Protein AF-A0A2V6LGE9-F1 (afdb_monomer_lite)

Sequence (136 aa):
MLLVHDSQGQLKLSSEDLKTFENILDKLPKRWPEFSGYRKELVRGRPAPFKCRAGSRYLYVDEFGKVNWCSQTRNIWSKPLLDYTLNDLRQQFYNYKSCNATCTLNCSRSASQLDNWRSQQDSAPNQRGQILLCVA

pLDDT: mean 78.88, std 18.76, range [27.84, 97.88]

Foldseek 3Di:
DDQDADLQQFHDDDPVRLVVVVVVVVVDPPPPPVCPADQVCRSVVHWRADAFLQQALDWDADPVQWTDSYPSCPPPDIDHNVPRDPVSNVVSRQDGDPCRRGHPDPVRVVSRVVCPVDDDDPPDDDPDDDDPDPDD

Radius of gyration: 17.05 Å; chains: 1; bounding box: 47×30×46 Å

Secondary structure (DSSP, 8-state):
------TTS-----HHHHHHHHHHHHHS-TT-GGGSSHHHHHHTT--------BTTTB-EE-TTSEEES-TT-TTT-EEEGGG--HHHHHHHHH---GGGGT---HHHHHHHHTTTTS------------------

Structure (mmCIF, N/CA/C/O backbone):
data_AF-A0A2V6LGE9-F1
#
_entry.id   AF-A0A2V6LGE9-F1
#
loop_
_atom_site.group_PDB
_atom_site.id
_atom_site.type_symbol
_atom_site.label_atom_id
_atom_site.label_alt_id
_atom_site.label_comp_id
_atom_site.label_asym_id
_atom_site.label_entity_id
_atom_site.label_seq_id
_atom_site.pdbx_PDB_ins_code
_atom_site.Cartn_x
_atom_site.Cartn_y
_atom_site.Cartn_z
_atom_site.occupancy
_atom_site.B_iso_or_equiv
_atom_site.auth_seq_id
_atom_site.auth_comp_id
_atom_site.auth_asym_id
_atom_site.auth_atom_id
_atom_site.pdbx_PDB_model_num
ATOM 1 N N . MET A 1 1 ? 1.872 9.290 15.915 1.00 45.91 1 MET A N 1
ATOM 2 C CA . MET A 1 1 ? 1.900 8.275 16.986 1.00 45.91 1 MET A CA 1
ATOM 3 C C . MET A 1 1 ? 1.912 6.882 16.369 1.00 45.91 1 MET A C 1
ATOM 5 O O . MET A 1 1 ? 0.974 6.515 15.666 1.00 45.91 1 MET A O 1
ATOM 9 N N . LEU A 1 2 ? 3.021 6.158 16.547 1.00 47.75 2 LEU A N 1
ATOM 10 C CA . LEU A 1 2 ? 3.279 4.839 15.966 1.00 47.75 2 LEU A CA 1
ATOM 11 C C . LEU A 1 2 ? 2.402 3.797 16.675 1.00 47.75 2 LEU A C 1
ATOM 13 O O . LEU A 1 2 ? 2.661 3.440 17.819 1.00 47.75 2 LEU A O 1
ATOM 17 N N . LEU A 1 3 ? 1.342 3.339 16.013 1.00 62.31 3 LEU A N 1
ATOM 18 C CA . LEU A 1 3 ? 0.687 2.094 16.405 1.00 62.31 3 LEU A CA 1
ATOM 19 C C . LEU A 1 3 ? 1.710 0.966 16.198 1.00 62.31 3 LEU A C 1
ATOM 21 O O . LEU A 1 3 ? 2.320 0.891 15.135 1.00 62.31 3 LEU A O 1
ATOM 25 N N . VAL A 1 4 ? 1.935 0.123 17.204 1.00 66.06 4 VAL A N 1
ATOM 26 C CA . VAL A 1 4 ? 2.842 -1.027 17.068 1.00 66.06 4 VAL A CA 1
ATOM 27 C C . VAL A 1 4 ? 2.171 -2.057 16.157 1.00 66.06 4 VAL A C 1
ATOM 29 O O . VAL A 1 4 ? 0.972 -2.312 16.273 1.00 66.06 4 VAL A O 1
ATOM 32 N N . HIS A 1 5 ? 2.919 -2.589 15.195 1.00 65.38 5 HIS A N 1
ATOM 33 C CA . HIS A 1 5 ? 2.416 -3.530 14.198 1.00 65.38 5 HIS A CA 1
ATOM 34 C C . HIS A 1 5 ? 3.098 -4.881 14.366 1.00 65.38 5 HIS A C 1
ATOM 36 O O . HIS A 1 5 ? 4.276 -4.934 14.719 1.00 65.38 5 HIS A O 1
ATOM 42 N N . ASP A 1 6 ? 2.375 -5.957 14.079 1.00 68.19 6 ASP A N 1
ATOM 43 C CA . ASP A 1 6 ? 2.990 -7.269 13.914 1.00 68.19 6 ASP A CA 1
ATOM 44 C C . ASP A 1 6 ? 3.744 -7.380 12.574 1.00 68.19 6 ASP A C 1
ATOM 46 O O . ASP A 1 6 ? 3.768 -6.450 11.758 1.00 68.19 6 ASP A O 1
ATOM 50 N N . SER A 1 7 ? 4.361 -8.539 12.335 1.00 64.75 7 SER A N 1
ATOM 51 C CA . SER A 1 7 ? 5.116 -8.832 11.109 1.00 64.75 7 SER A CA 1
ATOM 52 C C . SER A 1 7 ? 4.269 -8.834 9.830 1.00 64.75 7 SER A C 1
ATOM 54 O O . SER A 1 7 ? 4.828 -8.885 8.739 1.00 64.75 7 SER A O 1
ATOM 56 N N . GLN A 1 8 ? 2.939 -8.780 9.946 1.00 62.81 8 GLN A N 1
ATOM 57 C CA . GLN A 1 8 ? 1.999 -8.677 8.829 1.00 62.81 8 GLN A CA 1
ATOM 58 C C . GLN A 1 8 ? 1.456 -7.250 8.660 1.00 62.81 8 GLN A C 1
ATOM 60 O O . GLN A 1 8 ? 0.618 -6.996 7.790 1.00 62.81 8 GLN A O 1
ATOM 65 N N . GLY A 1 9 ? 1.914 -6.293 9.474 1.00 62.50 9 GLY A N 1
ATOM 66 C CA . GLY A 1 9 ? 1.404 -4.928 9.447 1.00 62.50 9 GLY A CA 1
ATOM 67 C C . GLY A 1 9 ? -0.009 -4.797 10.013 1.00 62.50 9 GLY A C 1
ATOM 68 O O . GLY A 1 9 ? -0.742 -3.900 9.591 1.00 62.50 9 GLY A O 1
ATOM 69 N N . GLN A 1 10 ? -0.411 -5.695 10.914 1.00 69.50 10 GLN A N 1
ATOM 70 C CA . GLN A 1 10 ? -1.695 -5.651 11.607 1.00 69.50 10 GLN A CA 1
ATOM 71 C C . GLN A 1 10 ? -1.522 -5.189 13.056 1.00 69.50 10 GLN A C 1
ATOM 73 O O . GLN A 1 10 ? -0.432 -5.229 13.629 1.00 69.50 10 GLN A O 1
ATOM 78 N N . LEU A 1 11 ? -2.610 -4.680 13.635 1.00 73.50 11 LEU A N 1
ATOM 79 C CA . LEU A 1 11 ? -2.664 -4.254 15.029 1.00 73.50 11 LEU A CA 1
ATOM 80 C C . LEU A 1 11 ? -3.253 -5.389 15.868 1.00 73.50 11 LEU A C 1
ATOM 82 O O . LEU A 1 11 ? -4.373 -5.824 15.607 1.00 73.50 11 LEU A O 1
ATOM 86 N N . LYS A 1 12 ? -2.519 -5.836 16.888 1.00 69.88 12 LYS A N 1
ATOM 87 C CA . LYS A 1 12 ? -2.985 -6.841 17.847 1.00 69.88 12 LYS A CA 1
ATOM 88 C C . LYS A 1 12 ? -2.942 -6.234 19.246 1.00 69.88 12 LYS A C 1
ATOM 90 O O . LYS A 1 12 ? -1.864 -6.034 19.791 1.00 69.88 12 LYS A O 1
ATOM 95 N N . LEU A 1 13 ? -4.110 -5.907 19.791 1.00 72.12 13 LEU A N 1
ATOM 96 C CA . LEU A 1 13 ? -4.270 -5.353 21.138 1.00 72.12 13 LEU A CA 1
ATOM 97 C C . LEU A 1 13 ? -5.121 -6.313 21.972 1.00 72.12 13 LEU A C 1
ATOM 99 O O . LEU A 1 13 ? -6.121 -6.837 21.476 1.00 72.12 13 LEU A O 1
ATOM 103 N N . SER A 1 14 ? -4.728 -6.553 23.224 1.00 76.50 14 SER A N 1
ATOM 104 C CA . SER A 1 14 ? -5.590 -7.242 24.188 1.00 76.50 14 SER A CA 1
ATOM 105 C C . SER A 1 14 ? -6.721 -6.318 24.658 1.00 76.50 14 SER A C 1
ATOM 107 O O . SER A 1 14 ? -6.659 -5.100 24.496 1.00 76.50 14 SER A O 1
ATOM 109 N N . SER A 1 15 ? -7.760 -6.869 25.290 1.00 75.19 15 SER A N 1
ATOM 110 C CA . SER A 1 15 ? -8.850 -6.066 25.867 1.00 75.19 15 SER A CA 1
ATOM 111 C C . SER A 1 15 ? -8.377 -5.067 26.931 1.00 75.19 15 SER A C 1
ATOM 113 O O . SER A 1 15 ? -9.014 -4.034 27.134 1.00 75.19 15 SER A O 1
ATOM 115 N N . GLU A 1 16 ? -7.276 -5.370 27.615 1.00 80.19 16 GLU A N 1
ATOM 116 C CA . GLU A 1 16 ? -6.678 -4.502 28.630 1.00 80.19 16 GLU A CA 1
ATOM 117 C C . GLU A 1 16 ? -5.865 -3.367 27.992 1.00 80.19 16 GLU A C 1
ATOM 119 O O . GLU A 1 16 ? -6.014 -2.201 28.377 1.00 80.19 16 GLU A O 1
ATOM 124 N N . ASP A 1 17 ? -5.112 -3.675 26.931 1.00 79.38 17 ASP A N 1
ATOM 125 C CA . ASP A 1 17 ? -4.399 -2.668 26.138 1.00 79.38 17 ASP A CA 1
ATOM 126 C C . ASP A 1 17 ? -5.373 -1.692 25.476 1.00 79.38 17 ASP A C 1
ATOM 128 O O . ASP A 1 17 ? -5.124 -0.488 25.449 1.00 79.38 17 ASP A O 1
ATOM 132 N N . LEU A 1 18 ? -6.514 -2.193 24.987 1.00 78.38 18 LEU A N 1
ATOM 133 C CA . LEU A 1 18 ? -7.566 -1.363 24.403 1.00 78.38 18 LEU A CA 1
ATOM 134 C C . LEU A 1 18 ? -8.124 -0.352 25.399 1.00 78.38 18 LEU A C 1
ATOM 136 O O . LEU A 1 18 ? -8.213 0.830 25.072 1.00 78.38 18 LEU A O 1
ATOM 140 N N . LYS A 1 19 ? -8.451 -0.787 26.621 1.00 81.38 19 LYS A N 1
ATOM 141 C CA . LYS A 1 19 ? -8.949 0.113 27.673 1.00 81.38 19 LYS A CA 1
ATOM 142 C C . LYS A 1 19 ? -7.915 1.169 28.044 1.00 81.38 19 LYS A C 1
ATOM 144 O O . LYS A 1 19 ? -8.245 2.347 28.160 1.00 81.38 19 LYS A O 1
ATOM 149 N N . THR A 1 20 ? -6.661 0.758 28.212 1.00 81.19 20 THR A N 1
ATOM 150 C CA . THR A 1 20 ? -5.557 1.677 28.521 1.00 81.19 20 THR A CA 1
ATOM 151 C C . THR A 1 20 ? -5.388 2.712 27.416 1.00 81.19 20 THR A C 1
ATOM 153 O O . THR A 1 20 ? -5.257 3.906 27.681 1.00 81.19 20 THR A O 1
ATOM 156 N N . PHE A 1 21 ? -5.460 2.266 26.168 1.00 77.06 21 PHE A N 1
ATOM 157 C CA . PHE A 1 21 ? -5.355 3.119 25.002 1.00 77.06 21 PHE A CA 1
ATOM 158 C C . PHE A 1 21 ? -6.519 4.117 24.885 1.00 77.06 21 PHE A C 1
ATOM 160 O O . PHE A 1 21 ? -6.277 5.305 24.669 1.00 77.06 21 PHE A O 1
ATOM 167 N N . GLU A 1 22 ? -7.767 3.679 25.077 1.00 79.00 22 GLU A N 1
ATOM 168 C CA . GLU A 1 22 ? -8.939 4.568 25.082 1.00 79.00 22 GLU A CA 1
ATOM 169 C C . GLU A 1 22 ? -8.845 5.622 26.199 1.00 79.00 22 GLU A C 1
ATOM 171 O O . GLU A 1 22 ? -9.053 6.807 25.938 1.00 79.00 22 GLU A O 1
ATOM 176 N N . ASN A 1 23 ? -8.392 5.235 27.397 1.00 81.94 23 ASN A N 1
ATOM 177 C CA . ASN A 1 23 ? -8.165 6.163 28.510 1.00 81.94 23 ASN A CA 1
ATOM 178 C C . ASN A 1 23 ? -7.107 7.237 28.199 1.00 81.94 23 ASN A C 1
ATOM 180 O O . ASN A 1 23 ? -7.205 8.364 28.688 1.00 81.94 23 ASN A O 1
ATOM 184 N N . ILE A 1 24 ? -6.070 6.900 27.423 1.00 80.44 24 ILE A N 1
ATOM 185 C CA . ILE A 1 24 ? -5.065 7.871 26.968 1.00 80.44 24 ILE A CA 1
ATOM 186 C C . ILE A 1 24 ? -5.692 8.820 25.944 1.00 80.44 24 ILE A C 1
ATOM 188 O O . ILE A 1 24 ? -5.507 10.031 26.054 1.00 80.44 24 ILE A O 1
ATOM 192 N N . LEU A 1 25 ? -6.453 8.294 24.978 1.00 73.81 25 LEU A N 1
ATOM 193 C CA . LEU A 1 25 ? -7.112 9.105 23.951 1.00 73.81 25 LEU A CA 1
ATOM 194 C C . LEU A 1 25 ? -8.083 10.133 24.540 1.00 73.81 25 LEU A C 1
ATOM 196 O O . LEU A 1 25 ? -8.092 11.270 24.075 1.00 73.81 25 LEU A O 1
ATOM 200 N N . ASP A 1 26 ? -8.851 9.771 25.567 1.00 76.50 26 ASP A N 1
ATOM 201 C CA . ASP A 1 26 ? -9.793 10.689 26.224 1.00 76.50 26 ASP A CA 1
ATOM 202 C C . ASP A 1 26 ? -9.096 11.858 26.936 1.00 76.50 26 ASP A C 1
ATOM 204 O O . ASP A 1 26 ? -9.674 12.937 27.091 1.00 76.50 26 ASP A O 1
ATOM 208 N N . LYS A 1 27 ? -7.836 11.666 27.344 1.00 80.75 27 LYS A N 1
ATOM 209 C CA . LYS A 1 27 ? -7.000 12.705 27.962 1.00 80.75 27 LYS A CA 1
ATOM 210 C C . LYS A 1 27 ? -6.281 13.580 26.936 1.00 80.75 27 LYS A C 1
ATOM 212 O O . LYS A 1 27 ? -5.760 14.634 27.302 1.00 80.75 27 LYS A O 1
ATOM 217 N N . LEU A 1 28 ? -6.234 13.171 25.668 1.00 72.44 28 LEU A N 1
ATOM 218 C CA . LEU A 1 28 ? -5.643 13.970 24.600 1.00 72.44 28 LEU A CA 1
ATOM 219 C C . LEU A 1 28 ? -6.633 15.050 24.125 1.00 72.44 28 LEU A C 1
ATOM 221 O O . LEU A 1 28 ? -7.843 14.822 24.081 1.00 72.44 28 LEU A O 1
ATOM 225 N N . PRO A 1 29 ? -6.152 16.246 23.740 1.00 69.94 29 PRO A N 1
ATOM 226 C CA . PRO A 1 29 ? -7.012 17.294 23.206 1.00 69.94 29 PRO A CA 1
ATOM 227 C C . PRO A 1 29 ? -7.899 16.780 22.058 1.00 69.94 29 PRO A C 1
ATOM 229 O O . PRO A 1 29 ? -7.411 16.200 21.091 1.00 69.94 29 PRO A O 1
ATOM 232 N N . LYS A 1 30 ? -9.210 17.063 22.107 1.00 59.81 30 LYS A N 1
ATOM 233 C CA . LYS A 1 30 ? -10.220 16.582 21.130 1.00 59.81 30 LYS A CA 1
ATOM 234 C C . LYS A 1 30 ? -9.920 16.912 19.659 1.00 59.81 30 LYS A C 1
ATOM 236 O O . LYS A 1 30 ? -10.565 16.384 18.759 1.00 59.81 30 LYS A O 1
ATOM 241 N N . ARG A 1 31 ? -8.956 17.799 19.407 1.00 55.75 31 ARG A N 1
ATOM 242 C CA . ARG A 1 31 ? -8.534 18.262 18.084 1.00 55.75 31 ARG A CA 1
ATOM 243 C C . ARG A 1 31 ? -7.322 17.513 17.526 1.00 55.75 31 ARG A C 1
ATOM 245 O O . ARG A 1 31 ? -6.703 18.026 16.605 1.00 55.75 31 ARG A O 1
ATOM 252 N N . TRP A 1 32 ? -6.966 16.349 18.074 1.00 53.88 32 TRP A N 1
ATOM 253 C CA . TRP A 1 32 ? -5.853 15.535 17.575 1.00 53.88 32 TRP A CA 1
ATOM 254 C C . TRP A 1 32 ? -6.242 14.857 16.254 1.00 53.88 32 TRP A C 1
ATOM 256 O O . TRP A 1 32 ? -6.973 13.863 16.266 1.00 53.88 32 TRP A O 1
ATOM 266 N N . PRO A 1 33 ? -5.756 15.353 15.098 1.00 54.97 33 PRO A N 1
ATOM 267 C CA . PRO A 1 33 ? -6.179 14.866 13.783 1.00 54.97 33 PRO A CA 1
ATOM 268 C C . PRO A 1 33 ? -5.667 13.449 13.499 1.00 54.97 33 PRO A C 1
ATOM 270 O O . PRO A 1 33 ? -6.141 12.784 12.587 1.00 54.97 33 PRO A O 1
ATOM 273 N N . GLU A 1 34 ? -4.695 12.973 14.284 1.00 56.00 34 GLU A N 1
ATOM 274 C CA . GLU A 1 34 ? -4.106 11.642 14.136 1.00 56.00 34 GLU A CA 1
ATOM 275 C C . GLU A 1 34 ? -5.064 10.489 14.468 1.00 56.00 34 GLU A C 1
ATOM 277 O O . GLU A 1 34 ? -4.782 9.371 14.042 1.00 56.00 34 GLU A O 1
ATOM 282 N N . PHE A 1 35 ? -6.161 10.722 15.205 1.00 53.38 35 PHE A N 1
ATOM 283 C CA . PHE A 1 35 ? -7.090 9.666 15.646 1.00 53.38 35 PHE A CA 1
ATOM 284 C C . PHE A 1 35 ? -8.524 9.786 15.122 1.00 53.38 35 PHE A C 1
ATOM 286 O O . PHE A 1 35 ? -9.366 8.940 15.435 1.00 53.38 35 PHE A O 1
ATOM 293 N N . SER A 1 36 ? -8.815 10.767 14.268 1.00 54.69 36 SER A N 1
ATOM 294 C CA . SER A 1 36 ? -10.062 10.783 13.505 1.00 54.69 36 SER A CA 1
ATOM 295 C C . SER A 1 36 ? -9.935 9.861 12.280 1.00 54.69 36 SER A C 1
ATOM 297 O O . SER A 1 36 ? -9.086 10.048 11.413 1.00 54.69 36 SER A O 1
ATOM 299 N N . GLY A 1 37 ? -10.768 8.819 12.201 1.00 77.06 37 GLY A N 1
ATOM 300 C CA . GLY A 1 37 ? -10.848 7.929 11.034 1.00 77.06 37 GLY A CA 1
ATOM 301 C C . GLY A 1 37 ? -10.278 6.526 11.264 1.00 77.06 37 GLY A C 1
ATOM 302 O O . GLY A 1 37 ? -10.554 5.892 12.280 1.00 77.06 37 GLY A O 1
ATOM 303 N N . TYR A 1 38 ? -9.505 6.015 10.298 1.00 84.44 38 TYR A N 1
ATOM 304 C CA . TYR A 1 38 ? -9.194 4.582 10.171 1.00 84.44 38 TYR A CA 1
ATOM 305 C C . TYR A 1 38 ? -8.489 3.965 11.393 1.00 84.44 38 TYR A C 1
ATOM 307 O O . TYR A 1 38 ? -8.731 2.808 11.719 1.00 84.44 38 TYR A O 1
ATOM 315 N N . ARG A 1 39 ? -7.634 4.721 12.097 1.00 82.38 39 ARG A N 1
ATOM 316 C CA . ARG A 1 39 ? -6.876 4.210 13.254 1.00 82.38 39 ARG A CA 1
ATOM 317 C C . ARG A 1 39 ? -7.783 3.826 14.421 1.00 82.38 39 ARG A C 1
ATOM 319 O O . ARG A 1 39 ? -7.510 2.833 15.084 1.00 82.38 39 ARG A O 1
ATOM 326 N N . LYS A 1 40 ? -8.875 4.568 14.637 1.00 83.38 40 LYS A N 1
ATOM 327 C CA . LYS A 1 40 ? -9.865 4.279 15.686 1.00 83.38 40 LYS A CA 1
ATOM 328 C C . LYS A 1 40 ? -10.602 2.968 15.420 1.00 83.38 40 LYS A C 1
ATOM 330 O O . LYS A 1 40 ? -10.839 2.196 16.343 1.00 83.38 40 LYS A O 1
ATOM 335 N N . GLU A 1 41 ? -10.927 2.713 14.155 1.00 86.38 41 GLU A N 1
ATOM 336 C CA . GLU A 1 41 ? -11.552 1.461 13.729 1.00 86.38 41 GLU A CA 1
ATOM 337 C C . GLU A 1 41 ? -10.607 0.276 13.928 1.00 86.38 41 GLU A C 1
ATOM 339 O O . GLU A 1 41 ? -10.981 -0.690 14.589 1.00 86.38 41 GLU A O 1
ATOM 344 N N . LEU A 1 42 ? -9.355 0.396 13.470 1.00 86.62 42 LEU A N 1
ATOM 345 C CA . LEU A 1 42 ? -8.360 -0.670 13.610 1.00 86.62 42 LEU A CA 1
ATOM 346 C C . LEU A 1 42 ? -8.044 -0.999 15.071 1.00 86.62 42 LEU A C 1
ATOM 348 O O . LEU A 1 42 ? -7.932 -2.172 15.410 1.00 86.62 42 LEU A O 1
ATOM 352 N N . VAL A 1 43 ? -7.936 0.014 15.939 1.00 83.31 43 VAL A N 1
ATOM 353 C CA . VAL A 1 43 ? -7.775 -0.191 17.388 1.00 83.31 43 VAL A CA 1
ATOM 354 C C . VAL A 1 43 ? -8.920 -1.034 17.930 1.00 83.31 43 VAL A C 1
ATOM 356 O O . VAL A 1 43 ? -8.677 -2.010 18.616 1.00 83.31 43 VAL A O 1
ATOM 359 N N . ARG A 1 44 ? -10.165 -0.757 17.547 1.00 83.56 44 ARG A N 1
ATOM 360 C CA . ARG A 1 44 ? -11.338 -1.522 18.004 1.00 83.56 44 ARG A CA 1
ATOM 361 C C . 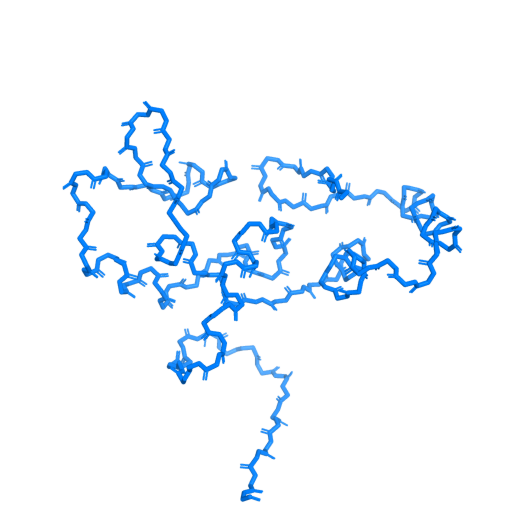ARG A 1 44 ? -11.475 -2.907 17.363 1.00 83.56 44 ARG A C 1
ATOM 363 O O . ARG A 1 44 ? -12.526 -3.527 17.494 1.00 83.56 44 ARG A O 1
ATOM 370 N N . GLY A 1 45 ? -10.466 -3.369 16.625 1.00 83.62 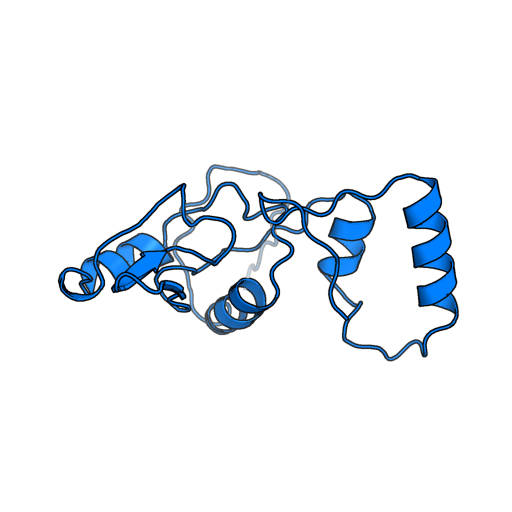45 GLY A N 1
ATOM 371 C CA . GLY A 1 45 ? -10.519 -4.617 15.867 1.00 83.62 45 GLY A CA 1
ATOM 372 C C . GLY A 1 45 ? -11.497 -4.577 14.690 1.00 83.62 45 GLY A C 1
ATOM 373 O O . GLY A 1 45 ? -11.852 -5.625 14.157 1.00 83.62 45 GLY A O 1
ATOM 374 N N . ARG A 1 46 ? -11.957 -3.388 14.276 1.00 86.62 46 ARG A N 1
ATOM 375 C CA . ARG A 1 46 ? -12.889 -3.215 13.155 1.00 86.62 46 ARG A CA 1
ATOM 376 C C . ARG A 1 46 ? -12.125 -2.915 11.861 1.00 86.62 46 ARG A C 1
ATOM 378 O O . ARG A 1 46 ? -11.122 -2.196 11.891 1.00 86.62 46 ARG A O 1
ATOM 385 N N . PRO A 1 47 ? -12.574 -3.439 10.707 1.00 88.88 47 PRO A N 1
ATOM 386 C CA . PRO A 1 47 ? -11.932 -3.157 9.430 1.00 88.88 47 PRO A CA 1
ATOM 387 C C . PRO A 1 47 ? -12.102 -1.684 9.043 1.00 88.88 47 PRO A C 1
ATOM 389 O O . PRO A 1 47 ? -13.151 -1.079 9.250 1.00 88.88 47 PRO A O 1
ATOM 392 N 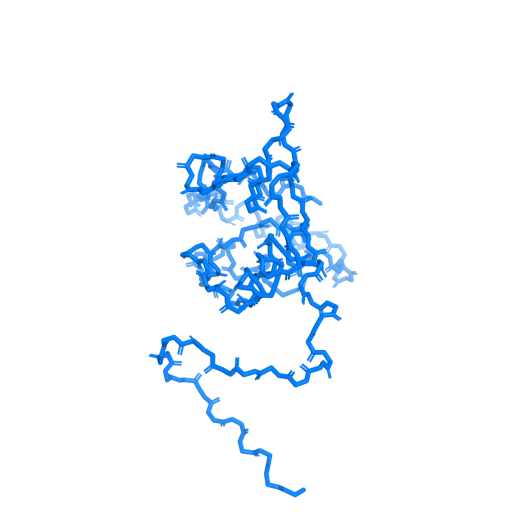N . ALA A 1 48 ? -11.074 -1.124 8.414 1.00 91.31 48 ALA A N 1
ATOM 393 C CA . ALA A 1 48 ? -11.061 0.227 7.870 1.00 91.31 48 ALA A CA 1
ATOM 394 C C . ALA A 1 48 ? -10.622 0.190 6.393 1.00 91.31 48 ALA A C 1
ATOM 396 O O . ALA A 1 48 ? -9.475 0.545 6.078 1.00 91.31 48 ALA A O 1
ATOM 397 N N . PRO A 1 49 ? -11.489 -0.289 5.482 1.00 89.88 49 PRO A N 1
ATOM 398 C CA . PRO A 1 49 ? -11.120 -0.537 4.095 1.00 89.88 49 PRO A CA 1
ATOM 399 C C . PRO A 1 49 ? -10.692 0.737 3.371 1.00 89.88 49 PRO A C 1
ATOM 401 O O . PRO A 1 49 ? -11.255 1.815 3.541 1.00 89.88 49 PRO A O 1
ATOM 404 N N . PHE A 1 50 ? -9.665 0.597 2.542 1.00 90.69 50 PHE A N 1
ATOM 405 C CA . PHE A 1 50 ? -9.233 1.599 1.577 1.00 90.69 50 PHE A CA 1
ATOM 406 C C . PHE A 1 50 ? -8.605 0.887 0.377 1.00 90.69 50 PHE A C 1
ATOM 408 O O . PHE A 1 50 ? -8.153 -0.256 0.481 1.00 90.69 50 PHE A O 1
ATOM 415 N N . LYS A 1 51 ? -8.535 1.565 -0.767 1.00 91.31 51 LYS A N 1
ATOM 416 C CA . LYS A 1 51 ? -7.824 1.041 -1.934 1.00 91.31 51 LYS A CA 1
ATOM 417 C C . LYS A 1 51 ? -6.341 1.391 -1.846 1.00 91.31 51 LYS A C 1
ATOM 419 O O . LYS A 1 51 ? -5.948 2.527 -2.117 1.00 91.31 51 LYS A O 1
ATOM 424 N N . CYS A 1 52 ? -5.522 0.420 -1.459 1.00 92.94 52 CYS A N 1
ATOM 425 C CA . CYS A 1 52 ? -4.075 0.584 -1.401 1.00 92.94 52 CYS A CA 1
ATOM 426 C C . CYS A 1 52 ? -3.458 0.631 -2.804 1.00 92.94 52 CYS A C 1
ATOM 428 O O . CYS A 1 52 ? -3.641 -0.287 -3.600 1.00 92.94 52 CYS A O 1
ATOM 430 N N . ARG A 1 53 ? -2.686 1.686 -3.079 1.00 93.81 53 ARG A N 1
ATOM 431 C CA . ARG A 1 53 ? -1.990 1.937 -4.357 1.00 93.81 53 ARG A CA 1
ATOM 432 C C . ARG A 1 53 ? -0.475 1.754 -4.241 1.00 93.81 53 ARG A C 1
ATOM 434 O O . ARG A 1 53 ? 0.303 2.321 -5.010 1.00 93.81 53 ARG A O 1
ATOM 441 N N . ALA A 1 54 ? -0.065 0.969 -3.249 1.00 94.88 54 ALA A N 1
ATOM 442 C CA . ALA A 1 54 ? 1.293 0.477 -3.100 1.00 94.88 54 ALA A CA 1
ATOM 443 C C . ALA A 1 54 ? 1.728 -0.317 -4.342 1.00 94.88 54 ALA A C 1
ATOM 445 O O . ALA A 1 54 ? 0.965 -1.138 -4.856 1.00 94.88 54 ALA A O 1
ATOM 446 N N . GLY A 1 55 ? 2.943 -0.054 -4.823 1.00 94.31 55 GLY A N 1
ATOM 447 C CA . GLY A 1 55 ? 3.433 -0.523 -6.121 1.00 94.31 55 GLY A CA 1
ATOM 448 C C . GLY A 1 55 ? 3.059 0.392 -7.296 1.00 94.31 55 GLY A C 1
ATOM 449 O O . GLY A 1 55 ? 3.428 0.097 -8.427 1.00 94.31 55 GLY A O 1
ATOM 450 N N . SER A 1 56 ? 2.343 1.497 -7.058 1.00 95.25 56 SER A N 1
ATOM 451 C CA . SER A 1 56 ? 1.989 2.484 -8.088 1.00 95.25 56 SER A CA 1
ATOM 452 C C . SER A 1 56 ? 2.253 3.919 -7.624 1.00 95.25 56 SER A C 1
ATOM 454 O O . SER A 1 56 ? 3.263 4.512 -7.985 1.00 95.25 56 SER A O 1
ATOM 456 N N . ARG A 1 57 ? 1.389 4.469 -6.759 1.00 93.25 57 ARG A N 1
ATOM 457 C CA . ARG A 1 57 ? 1.525 5.832 -6.207 1.00 93.25 57 ARG A CA 1
ATOM 458 C C . ARG A 1 57 ? 2.606 5.926 -5.130 1.00 93.25 57 ARG A C 1
ATOM 460 O O . ARG A 1 57 ? 3.140 6.997 -4.866 1.00 93.25 57 ARG A O 1
ATOM 467 N N . TYR A 1 58 ? 2.879 4.796 -4.493 1.00 93.69 58 TYR A N 1
ATOM 468 C CA . TYR A 1 58 ? 3.889 4.627 -3.463 1.00 93.69 58 TYR A CA 1
ATOM 469 C C . TYR A 1 58 ? 4.738 3.415 -3.834 1.00 93.69 58 TYR A C 1
ATOM 471 O O . TYR A 1 58 ? 4.208 2.303 -3.909 1.00 93.69 58 TYR A O 1
ATOM 479 N N . LEU A 1 59 ? 6.028 3.636 -4.088 1.00 94.88 59 LEU A N 1
ATOM 480 C CA . LEU A 1 59 ? 7.001 2.576 -4.331 1.00 94.88 59 LEU A CA 1
ATOM 481 C C . LEU A 1 59 ? 7.880 2.421 -3.099 1.00 94.88 59 LEU A C 1
ATOM 483 O O . LEU A 1 59 ? 8.518 3.374 -2.657 1.00 94.88 59 LEU A O 1
ATOM 487 N N . TYR A 1 60 ? 7.899 1.211 -2.555 1.00 95.06 60 TYR A N 1
ATOM 488 C CA . TYR A 1 60 ? 8.842 0.821 -1.524 1.00 95.06 60 TYR A CA 1
ATOM 489 C C . T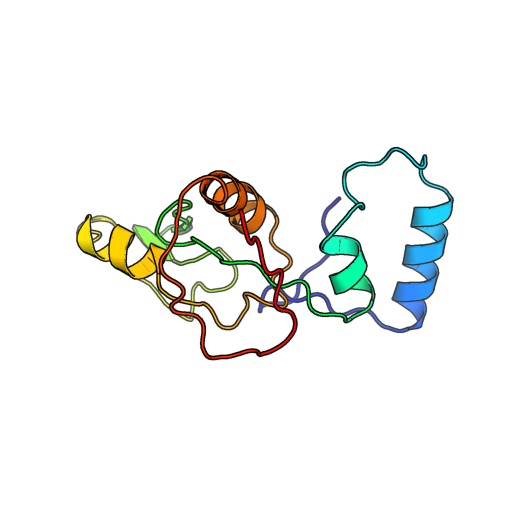YR A 1 60 ? 9.960 0.020 -2.189 1.00 95.06 60 TYR A C 1
ATOM 491 O O . TYR A 1 60 ? 9.687 -1.036 -2.759 1.00 95.06 60 TYR A O 1
ATOM 499 N N . VAL A 1 61 ? 11.194 0.518 -2.126 1.00 95.62 61 VAL A N 1
ATOM 500 C CA . VAL A 1 61 ? 12.381 -0.157 -2.668 1.00 95.62 61 VAL A CA 1
ATOM 501 C C . VAL A 1 61 ? 13.249 -0.604 -1.501 1.00 95.62 61 VAL A C 1
ATOM 503 O O . VAL A 1 61 ? 13.515 0.191 -0.600 1.00 95.62 61 VAL A O 1
ATOM 506 N N . ASP A 1 62 ? 13.630 -1.877 -1.487 1.00 94.50 62 ASP A N 1
ATOM 507 C CA . ASP A 1 62 ? 14.501 -2.436 -0.455 1.00 94.50 62 ASP A CA 1
ATOM 508 C C . ASP A 1 62 ? 15.996 -2.289 -0.787 1.00 94.50 62 ASP A C 1
ATOM 510 O O . ASP A 1 62 ? 16.386 -1.796 -1.848 1.00 94.50 62 ASP A O 1
ATOM 514 N N . GLU A 1 63 ? 16.839 -2.718 0.149 1.00 95.62 63 GLU A N 1
ATOM 515 C CA . GLU A 1 63 ? 18.298 -2.671 0.060 1.00 95.62 63 GLU A CA 1
ATOM 516 C C . GLU A 1 63 ? 18.892 -3.507 -1.089 1.00 95.62 63 GLU A C 1
ATOM 518 O O . GLU A 1 63 ? 20.042 -3.298 -1.467 1.00 95.62 63 GLU A O 1
ATOM 523 N N . PHE A 1 64 ? 18.109 -4.412 -1.682 1.00 95.44 64 PHE A N 1
ATOM 524 C CA . PHE A 1 64 ? 18.507 -5.238 -2.824 1.00 95.44 64 PHE A CA 1
ATOM 525 C C . PHE A 1 64 ? 17.988 -4.680 -4.155 1.00 95.44 64 PHE A C 1
ATOM 527 O O . PHE A 1 64 ? 18.085 -5.346 -5.188 1.00 95.44 64 PHE A O 1
ATOM 534 N N . GLY A 1 65 ? 17.406 -3.476 -4.147 1.00 95.56 65 GLY A N 1
ATOM 535 C CA . GLY A 1 65 ? 16.845 -2.851 -5.339 1.00 95.56 65 GLY A CA 1
ATOM 536 C C . GLY A 1 65 ? 15.556 -3.518 -5.821 1.00 95.56 65 GLY A C 1
ATOM 537 O O . GLY A 1 65 ? 15.236 -3.429 -7.008 1.00 95.56 65 GLY A O 1
ATOM 538 N N . LYS A 1 66 ? 14.804 -4.193 -4.941 1.00 96.56 66 LYS A N 1
ATOM 539 C CA . LYS A 1 66 ? 13.494 -4.759 -5.283 1.00 96.56 66 LYS A CA 1
ATOM 540 C C . LYS A 1 66 ? 12.367 -3.837 -4.838 1.00 96.56 66 LYS A C 1
ATOM 542 O O . LYS A 1 66 ? 12.321 -3.355 -3.707 1.00 96.56 66 LYS A O 1
ATOM 547 N N . VAL A 1 67 ? 11.415 -3.630 -5.739 1.00 96.38 67 VAL A N 1
ATOM 548 C CA . VAL A 1 67 ? 10.137 -2.980 -5.463 1.00 96.38 67 VAL A CA 1
ATOM 549 C C . VAL A 1 67 ? 9.234 -3.984 -4.760 1.00 96.38 67 VAL A C 1
ATOM 551 O O . VAL A 1 67 ? 8.934 -5.037 -5.315 1.00 96.38 67 VAL A O 1
ATOM 554 N N . ASN A 1 68 ? 8.766 -3.635 -3.567 1.00 94.69 68 ASN A N 1
ATOM 555 C CA . ASN A 1 68 ? 7.731 -4.355 -2.829 1.00 94.69 68 ASN A CA 1
ATOM 556 C C . ASN A 1 68 ? 6.505 -3.438 -2.671 1.00 94.69 68 ASN A C 1
ATOM 558 O O . ASN A 1 68 ? 6.589 -2.227 -2.891 1.00 94.69 68 ASN A O 1
ATOM 562 N N . TRP A 1 69 ? 5.349 -3.968 -2.255 1.00 92.81 69 TRP A N 1
ATOM 563 C CA . TRP A 1 69 ? 4.212 -3.088 -1.940 1.00 92.81 69 TRP A CA 1
ATOM 564 C C . TRP A 1 69 ? 4.531 -2.174 -0.744 1.00 92.81 69 TRP A C 1
ATOM 566 O O . TRP A 1 69 ? 4.337 -0.960 -0.812 1.00 92.81 69 TRP A O 1
ATOM 576 N N . CYS A 1 70 ? 5.044 -2.729 0.351 1.00 91.38 70 CYS A N 1
ATOM 577 C CA . CYS A 1 70 ? 5.527 -1.957 1.493 1.00 91.38 70 CYS A CA 1
ATOM 578 C C . CYS A 1 70 ? 6.505 -2.778 2.345 1.00 91.38 70 CYS A C 1
ATOM 580 O O . CYS A 1 70 ? 6.759 -3.952 2.072 1.00 91.38 70 CYS A O 1
ATOM 582 N N . SER A 1 71 ? 7.003 -2.171 3.425 1.00 88.62 71 SER A N 1
ATOM 583 C CA . SER A 1 71 ? 7.917 -2.816 4.371 1.00 88.62 71 SER A CA 1
ATOM 584 C C . SER A 1 71 ? 7.361 -4.082 5.031 1.00 88.62 71 SER A C 1
ATOM 586 O O . SER A 1 71 ? 8.158 -4.921 5.433 1.00 88.62 71 SER A O 1
ATOM 588 N N . GLN A 1 72 ? 6.035 -4.238 5.120 1.00 86.00 72 GLN A N 1
ATOM 589 C CA . GLN A 1 72 ? 5.386 -5.389 5.767 1.00 86.00 72 GLN A CA 1
ATOM 590 C C . GLN A 1 72 ? 5.134 -6.562 4.818 1.00 86.00 72 GLN A C 1
ATOM 592 O O . GLN A 1 72 ? 4.838 -7.668 5.250 1.00 86.00 72 GLN A O 1
ATOM 597 N N . THR A 1 73 ? 5.246 -6.343 3.510 1.00 86.50 73 THR A N 1
ATOM 598 C CA . THR A 1 73 ? 4.903 -7.349 2.498 1.00 86.50 73 THR A CA 1
ATOM 599 C C . THR A 1 73 ? 6.112 -7.758 1.664 1.00 86.50 73 THR A C 1
ATOM 601 O O . THR A 1 73 ? 5.934 -8.203 0.530 1.00 86.50 73 THR A O 1
ATOM 604 N N . ARG A 1 74 ? 7.333 -7.601 2.197 1.00 85.62 74 ARG A N 1
ATOM 605 C CA . ARG A 1 74 ? 8.583 -7.929 1.483 1.00 85.62 74 ARG A CA 1
ATOM 606 C C . ARG A 1 74 ? 8.628 -9.383 0.986 1.00 85.62 74 ARG A C 1
ATOM 608 O O . ARG A 1 74 ? 9.246 -9.674 -0.025 1.00 85.62 74 ARG A O 1
ATOM 615 N N . ASN A 1 75 ? 7.913 -10.282 1.666 1.00 85.00 75 ASN A N 1
ATOM 616 C CA . ASN A 1 75 ? 7.861 -11.709 1.334 1.00 85.00 75 ASN A CA 1
ATOM 617 C C . ASN A 1 75 ? 6.624 -12.120 0.512 1.00 85.00 75 ASN A C 1
ATOM 619 O O . ASN A 1 75 ? 6.445 -13.302 0.248 1.00 85.00 75 ASN A O 1
ATOM 623 N N . ILE A 1 76 ? 5.743 -11.181 0.146 1.00 88.19 76 ILE A N 1
ATOM 624 C CA . ILE A 1 76 ? 4.483 -11.493 -0.557 1.00 88.19 76 ILE A CA 1
ATOM 625 C C . ILE A 1 76 ? 4.621 -11.250 -2.057 1.00 88.19 76 ILE A C 1
ATOM 627 O O . ILE A 1 76 ? 4.190 -12.060 -2.872 1.00 88.19 76 ILE A O 1
ATOM 631 N N . TRP A 1 77 ? 5.196 -10.109 -2.427 1.00 90.88 77 TRP A N 1
ATOM 632 C CA . TRP A 1 77 ? 5.356 -9.714 -3.816 1.00 90.88 77 TRP A CA 1
ATOM 633 C C . TRP A 1 77 ? 6.565 -8.796 -3.938 1.00 90.88 77 TRP A C 1
ATOM 635 O O . TRP A 1 77 ? 6.695 -7.844 -3.164 1.00 90.88 77 TRP A O 1
ATOM 645 N N . SER A 1 78 ? 7.417 -9.072 -4.924 1.00 94.62 78 SER A N 1
ATOM 646 C CA . SER A 1 78 ? 8.563 -8.233 -5.253 1.00 94.62 78 SER A CA 1
ATOM 647 C C . SER A 1 78 ? 8.860 -8.268 -6.752 1.00 94.62 78 SER A C 1
ATOM 649 O O . SER A 1 78 ? 8.574 -9.260 -7.425 1.00 94.62 78 SER A O 1
ATOM 651 N N . LYS A 1 79 ? 9.443 -7.188 -7.276 1.00 96.44 79 LYS A N 1
ATOM 652 C CA . LYS A 1 79 ? 9.985 -7.120 -8.641 1.00 96.44 79 LYS A CA 1
ATOM 653 C C . LYS A 1 79 ? 11.262 -6.269 -8.651 1.00 96.44 79 LYS A C 1
ATOM 655 O O . LYS A 1 79 ? 11.279 -5.256 -7.953 1.00 96.44 79 LYS A O 1
ATOM 660 N N . PRO A 1 80 ? 12.327 -6.624 -9.394 1.00 97.62 80 PRO A N 1
ATOM 661 C CA . PRO A 1 80 ? 13.512 -5.772 -9.505 1.00 97.62 80 PRO A CA 1
ATOM 662 C C . PRO A 1 80 ? 13.157 -4.375 -10.028 1.00 97.62 80 PRO A C 1
ATOM 664 O O . PRO A 1 80 ? 12.358 -4.247 -10.955 1.00 97.62 80 PRO A O 1
ATOM 667 N N . LEU A 1 81 ? 13.749 -3.328 -9.445 1.00 96.56 81 LEU A N 1
ATOM 668 C CA . LEU A 1 81 ? 13.471 -1.937 -9.820 1.00 96.56 81 LEU A CA 1
ATOM 669 C C . LEU A 1 81 ? 13.793 -1.660 -11.291 1.00 96.56 81 LEU A C 1
ATOM 671 O O . LEU A 1 81 ? 13.039 -0.955 -11.955 1.00 96.56 81 LEU A O 1
ATOM 675 N N . LEU A 1 82 ? 14.883 -2.239 -11.800 1.00 97.50 82 LEU A N 1
ATOM 676 C CA . LEU A 1 82 ? 15.311 -2.051 -13.189 1.00 97.50 82 LEU A CA 1
ATOM 677 C C . LEU A 1 82 ? 14.334 -2.665 -14.203 1.00 97.50 82 LEU A C 1
ATOM 679 O O . LEU A 1 82 ? 14.229 -2.167 -15.319 1.00 97.50 82 LEU A O 1
ATOM 683 N N . ASP A 1 83 ? 13.560 -3.671 -13.790 1.00 97.81 83 ASP A N 1
ATOM 684 C CA . ASP A 1 83 ? 12.541 -4.324 -14.620 1.00 97.81 83 ASP A CA 1
ATOM 685 C C . ASP A 1 83 ? 11.136 -3.739 -14.387 1.00 97.81 83 ASP A C 1
ATOM 687 O O . ASP A 1 83 ? 10.133 -4.267 -14.885 1.00 97.81 83 ASP A O 1
ATOM 691 N N . TYR A 1 84 ? 11.022 -2.686 -13.570 1.00 97.25 84 TYR A N 1
ATOM 692 C CA . TYR A 1 84 ? 9.743 -2.119 -13.164 1.00 97.25 84 TYR A CA 1
ATOM 693 C C . TYR A 1 84 ? 9.217 -1.127 -14.202 1.00 97.25 84 TYR A C 1
ATOM 695 O O . TYR A 1 84 ? 9.737 -0.029 -14.382 1.00 97.25 84 TYR A O 1
ATOM 703 N N . THR A 1 85 ? 8.154 -1.513 -14.899 1.00 97.88 85 THR A N 1
ATOM 704 C CA . THR A 1 85 ? 7.634 -0.791 -16.061 1.00 97.88 85 THR A CA 1
ATOM 705 C C . T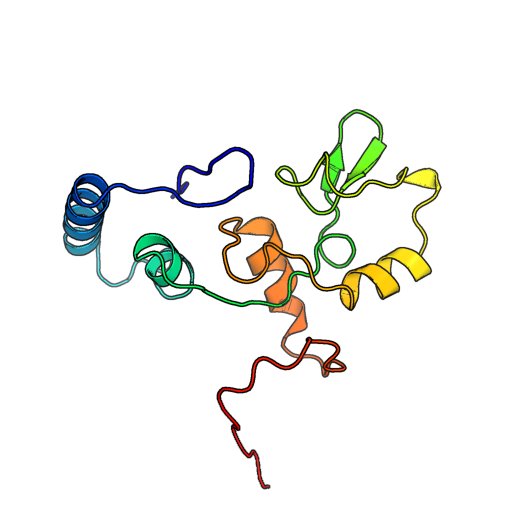HR A 1 85 ? 6.418 0.072 -15.725 1.00 97.88 85 THR A C 1
ATOM 707 O O . THR A 1 85 ? 5.727 -0.111 -14.720 1.00 97.88 85 THR A O 1
ATOM 710 N N . LEU A 1 86 ? 6.063 0.973 -16.648 1.00 96.69 86 LEU A N 1
ATOM 711 C CA . LEU A 1 86 ? 4.791 1.704 -16.590 1.00 96.69 86 LEU A CA 1
ATOM 712 C C . LEU A 1 86 ? 3.573 0.769 -16.579 1.00 96.69 86 LEU A C 1
ATOM 714 O O . LEU A 1 86 ? 2.539 1.108 -16.004 1.00 96.69 86 LEU A O 1
ATOM 718 N N . ASN A 1 87 ? 3.675 -0.401 -17.216 1.00 97.25 87 ASN A N 1
ATOM 719 C CA . ASN A 1 87 ? 2.606 -1.389 -17.184 1.00 97.25 87 ASN A CA 1
ATOM 720 C C . ASN A 1 87 ? 2.444 -1.982 -15.777 1.00 97.25 87 ASN A C 1
ATOM 722 O O . ASN A 1 87 ? 1.316 -2.108 -15.308 1.00 97.25 87 ASN A O 1
ATOM 726 N N . ASP A 1 88 ? 3.545 -2.237 -15.065 1.00 96.88 88 ASP A N 1
ATOM 727 C CA . ASP A 1 88 ? 3.493 -2.686 -13.670 1.00 96.88 88 ASP A CA 1
ATOM 728 C C . ASP A 1 88 ? 2.845 -1.626 -12.771 1.00 96.88 88 ASP A C 1
ATOM 730 O O . ASP A 1 88 ? 1.959 -1.952 -11.982 1.00 96.88 88 ASP A O 1
ATOM 734 N N . LEU A 1 89 ? 3.193 -0.342 -12.941 1.00 95.25 89 LEU A N 1
ATOM 735 C CA . LEU A 1 89 ? 2.552 0.758 -12.205 1.00 95.25 89 LEU A CA 1
ATOM 736 C C . LEU A 1 89 ? 1.033 0.790 -12.420 1.00 95.25 89 LEU A C 1
ATOM 738 O O . LEU A 1 89 ? 0.279 1.018 -11.470 1.00 95.25 89 LEU A O 1
ATOM 742 N N . ARG A 1 90 ? 0.570 0.568 -13.657 1.00 94.25 90 ARG A N 1
ATOM 743 C CA . ARG A 1 90 ? -0.864 0.505 -13.982 1.00 94.25 90 ARG A CA 1
ATOM 744 C C . ARG A 1 90 ? -1.516 -0.728 -13.367 1.00 94.25 90 ARG A C 1
ATOM 746 O O . ARG A 1 90 ? -2.554 -0.598 -12.727 1.00 94.25 90 ARG A O 1
ATOM 753 N N . GLN A 1 91 ? -0.899 -1.899 -13.498 1.00 94.00 91 GLN A N 1
ATOM 754 C CA . GLN A 1 91 ? -1.413 -3.136 -12.908 1.00 94.00 91 GLN A CA 1
ATOM 755 C C . GLN A 1 91 ? -1.521 -3.022 -11.383 1.00 94.00 91 GLN A C 1
ATOM 757 O O . GLN A 1 91 ? -2.578 -3.296 -10.814 1.00 94.00 91 GLN A O 1
ATOM 762 N N . GLN A 1 92 ? -0.477 -2.534 -10.709 1.00 94.31 92 GLN A N 1
ATOM 763 C CA . GLN A 1 92 ? -0.480 -2.392 -9.253 1.00 94.31 92 GLN A CA 1
ATOM 764 C C . GLN A 1 92 ? -1.456 -1.331 -8.742 1.00 94.31 92 GLN A C 1
ATOM 766 O O . GLN A 1 92 ? -1.910 -1.444 -7.603 1.00 94.31 92 GLN A O 1
ATOM 771 N N . PHE A 1 93 ? -1.820 -0.341 -9.565 1.00 93.00 93 PHE A N 1
ATOM 772 C CA . PHE A 1 93 ? -2.848 0.644 -9.225 1.00 93.00 93 PHE A CA 1
ATOM 773 C C . PHE A 1 93 ? -4.240 0.013 -9.053 1.00 93.00 93 PHE A C 1
ATOM 775 O O . PHE A 1 93 ? -5.000 0.418 -8.171 1.00 93.00 93 PHE A O 1
ATOM 782 N N . TYR A 1 94 ? -4.577 -0.972 -9.890 1.00 91.12 94 TYR A N 1
ATOM 783 C CA . TYR A 1 94 ? -5.880 -1.648 -9.872 1.00 91.12 94 TYR A CA 1
ATOM 784 C C . TYR A 1 94 ? -5.885 -2.948 -9.059 1.00 91.12 94 TYR A C 1
ATOM 786 O O . TYR A 1 94 ? -6.955 -3.451 -8.715 1.00 91.12 94 TYR A O 1
ATOM 794 N N . ASN A 1 95 ? -4.709 -3.481 -8.724 1.00 90.69 95 ASN A N 1
ATOM 795 C CA . ASN A 1 95 ? -4.577 -4.723 -7.977 1.00 90.69 95 ASN A CA 1
ATOM 796 C C . ASN A 1 95 ? -4.900 -4.539 -6.482 1.00 90.69 95 ASN A C 1
ATOM 798 O O . ASN A 1 95 ? -4.224 -3.775 -5.781 1.00 90.69 95 ASN A O 1
ATOM 802 N N . TYR A 1 96 ? -5.883 -5.287 -5.978 1.00 90.62 96 TYR A N 1
ATOM 803 C CA . TYR A 1 96 ? -6.252 -5.298 -4.562 1.00 90.62 96 TYR A CA 1
ATOM 804 C C . TYR A 1 96 ? -5.245 -6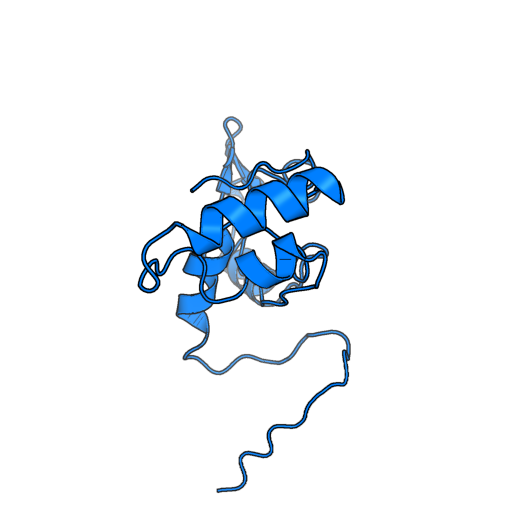.099 -3.737 1.00 90.62 96 TYR A C 1
ATOM 806 O O . TYR A 1 96 ? -4.774 -7.153 -4.151 1.00 90.62 96 TYR A O 1
ATOM 814 N N . LYS A 1 97 ? -4.921 -5.598 -2.541 1.00 90.81 97 LYS A N 1
ATOM 815 C CA . LYS A 1 97 ? -4.044 -6.293 -1.596 1.00 90.81 97 LYS A CA 1
ATOM 816 C C . LYS A 1 97 ? -4.880 -6.863 -0.455 1.00 90.81 97 LYS A C 1
ATOM 818 O O . LYS A 1 97 ? -5.814 -6.214 0.017 1.00 90.81 97 LYS A O 1
ATOM 823 N N . SER A 1 98 ? -4.522 -8.059 0.007 1.00 89.19 98 SER A N 1
ATOM 824 C CA . SER A 1 98 ? -5.230 -8.774 1.079 1.00 89.19 98 SER A CA 1
ATOM 825 C C . SER A 1 98 ? -5.299 -7.974 2.384 1.00 89.19 98 SER A C 1
ATOM 827 O O . SER A 1 98 ? -6.290 -8.041 3.103 1.00 89.19 98 SER A O 1
ATOM 829 N N . CYS A 1 99 ? -4.288 -7.147 2.661 1.00 90.38 99 CYS A N 1
ATOM 830 C CA . CYS A 1 99 ? -4.234 -6.312 3.856 1.00 90.38 99 CYS A CA 1
ATOM 831 C C . CYS A 1 99 ? -5.073 -5.021 3.774 1.00 90.38 99 CYS A C 1
ATOM 833 O O . CYS A 1 99 ? -5.117 -4.286 4.752 1.00 90.38 99 CYS A O 1
ATOM 835 N N . ASN A 1 100 ? -5.755 -4.706 2.663 1.00 91.56 100 ASN A N 1
ATOM 836 C CA . ASN A 1 100 ? -6.456 -3.421 2.479 1.00 91.56 100 ASN A CA 1
ATOM 837 C C . ASN A 1 100 ? -7.427 -3.063 3.620 1.00 91.56 100 ASN A C 1
ATOM 839 O O . ASN A 1 100 ? -7.491 -1.906 4.034 1.00 91.56 100 ASN A O 1
ATOM 843 N N . ALA A 1 101 ? -8.180 -4.038 4.134 1.00 90.50 101 ALA A N 1
ATOM 844 C CA . ALA A 1 101 ? -9.169 -3.801 5.186 1.00 90.50 101 ALA A CA 1
ATOM 845 C C . ALA A 1 101 ? -8.534 -3.504 6.552 1.00 90.50 101 ALA A C 1
ATOM 847 O O . ALA A 1 101 ? -9.086 -2.736 7.334 1.00 90.50 101 ALA A O 1
ATOM 848 N N . THR A 1 102 ? -7.366 -4.078 6.833 1.00 90.31 102 THR A N 1
ATOM 849 C CA . THR A 1 102 ? -6.745 -4.082 8.167 1.00 90.31 102 THR A CA 1
ATOM 850 C C . THR A 1 102 ? -5.393 -3.374 8.217 1.00 90.31 102 THR A C 1
ATOM 852 O O . THR A 1 102 ? -4.789 -3.275 9.280 1.00 90.31 102 THR A O 1
ATOM 855 N N . CYS A 1 103 ? -4.914 -2.841 7.089 1.00 89.50 103 CYS A N 1
ATOM 856 C CA . CYS A 1 103 ? -3.597 -2.224 6.993 1.00 89.50 103 CYS A CA 1
ATOM 857 C C . CYS A 1 103 ? -3.496 -1.032 7.934 1.00 89.50 103 CYS A C 1
ATOM 859 O O . CYS A 1 103 ? -4.302 -0.102 7.865 1.00 89.50 103 CYS A O 1
ATOM 861 N N . THR A 1 104 ? -2.464 -1.017 8.757 1.00 88.19 104 THR A N 1
ATOM 862 C CA . THR A 1 104 ? -2.219 0.047 9.728 1.00 88.19 104 THR A CA 1
ATOM 863 C C . THR A 1 104 ? -1.301 1.152 9.193 1.00 88.19 104 THR A C 1
ATOM 865 O O . THR A 1 104 ? -1.278 2.261 9.738 1.00 88.19 104 THR A O 1
ATOM 868 N N . LEU A 1 105 ? -0.573 0.876 8.105 1.00 87.12 105 LEU A N 1
ATOM 869 C CA . LEU A 1 105 ? 0.483 1.739 7.586 1.00 87.12 105 LEU A CA 1
ATOM 870 C C . LEU A 1 105 ? -0.068 3.055 7.037 1.00 87.12 105 LEU A C 1
ATOM 872 O O . LEU A 1 105 ? -0.817 3.096 6.059 1.00 87.12 105 LEU A O 1
ATOM 876 N N . ASN A 1 106 ? 0.367 4.157 7.644 1.00 86.50 106 ASN A N 1
ATOM 877 C CA . ASN A 1 106 ? -0.059 5.487 7.230 1.00 86.50 106 ASN A CA 1
ATOM 878 C C . ASN A 1 106 ? 0.529 5.896 5.871 1.00 86.50 106 ASN A C 1
ATOM 880 O O . ASN A 1 106 ? -0.153 6.552 5.094 1.00 86.50 106 ASN A O 1
ATOM 884 N N . CYS A 1 107 ? 1.769 5.497 5.560 1.00 87.56 107 CYS A N 1
ATOM 885 C CA . CYS A 1 107 ? 2.447 5.882 4.318 1.00 87.56 107 CYS A CA 1
ATOM 886 C C . CYS A 1 107 ? 1.647 5.478 3.068 1.00 87.56 107 CYS A C 1
ATOM 888 O O . CYS A 1 107 ? 1.351 6.323 2.223 1.00 87.56 107 CYS A O 1
ATOM 890 N N . SER A 1 108 ? 1.223 4.215 2.984 1.00 90.25 108 SER A N 1
ATOM 891 C CA . SER A 1 108 ? 0.435 3.705 1.862 1.00 90.25 108 SER A CA 1
ATOM 892 C C . SER A 1 108 ? -0.974 4.297 1.842 1.00 90.25 108 SER A C 1
ATOM 894 O O . SER A 1 108 ? -1.467 4.642 0.767 1.00 90.25 108 SER A O 1
ATOM 896 N N . ARG A 1 109 ? -1.616 4.474 3.006 1.00 91.12 109 ARG A N 1
ATOM 897 C CA . ARG A 1 109 ? -2.946 5.093 3.121 1.00 91.12 109 ARG A CA 1
ATOM 898 C C . ARG A 1 109 ? -2.952 6.543 2.654 1.00 91.12 109 ARG A C 1
ATOM 900 O O . ARG A 1 109 ? -3.724 6.869 1.757 1.00 91.12 109 ARG A O 1
ATOM 907 N N . SER A 1 110 ? -2.081 7.387 3.205 1.00 89.31 110 SER A N 1
ATOM 908 C CA . SER A 1 110 ? -1.998 8.808 2.852 1.00 89.31 110 SER A CA 1
ATOM 909 C C . SER A 1 110 ? -1.629 9.006 1.384 1.00 89.31 110 SER A C 1
ATOM 911 O O . SER A 1 110 ? -2.292 9.778 0.699 1.00 89.31 110 SER A O 1
ATOM 913 N N . ALA A 1 111 ? -0.651 8.255 0.862 1.00 91.75 111 ALA A N 1
ATOM 914 C CA . ALA A 1 111 ? -0.310 8.318 -0.559 1.00 91.75 111 ALA A CA 1
ATOM 915 C C . ALA A 1 111 ? -1.501 7.920 -1.447 1.00 91.75 111 ALA A C 1
ATOM 917 O O . ALA A 1 111 ? -1.780 8.580 -2.444 1.00 91.75 111 ALA A O 1
ATOM 918 N N . SER A 1 112 ? -2.242 6.878 -1.058 1.00 92.38 112 SER A N 1
ATOM 919 C CA . SER A 1 112 ? -3.388 6.388 -1.831 1.00 92.38 112 SER A CA 1
ATOM 920 C C . SER A 1 112 ? -4.590 7.337 -1.803 1.00 92.38 112 SER A C 1
ATOM 922 O O . SER A 1 112 ? -5.341 7.395 -2.772 1.00 92.38 112 SER A O 1
ATOM 924 N N . GLN A 1 113 ? -4.794 8.094 -0.721 1.00 89.81 113 GLN A N 1
ATOM 925 C CA . GLN A 1 113 ? -5.898 9.059 -0.625 1.00 89.81 113 GLN A CA 1
ATOM 926 C C . GLN A 1 113 ? -5.823 10.151 -1.700 1.00 89.81 113 GLN A C 1
ATOM 928 O O . GLN A 1 113 ? -6.862 10.608 -2.174 1.00 89.81 113 GLN A O 1
ATOM 933 N N . LEU A 1 114 ? -4.616 10.505 -2.153 1.00 89.69 114 LEU A N 1
ATOM 934 C CA . LEU A 1 114 ? -4.392 11.505 -3.203 1.00 89.69 114 LEU A CA 1
ATOM 935 C C . LEU A 1 114 ? -4.942 11.103 -4.577 1.00 89.69 114 LEU A C 1
ATOM 937 O O . LEU A 1 114 ? -4.935 11.910 -5.500 1.00 89.69 114 LEU A O 1
ATOM 941 N N . ASP A 1 115 ? -5.376 9.858 -4.740 1.00 90.94 115 ASP A N 1
ATOM 942 C CA . ASP A 1 115 ? -5.974 9.349 -5.969 1.00 90.94 115 ASP A CA 1
ATOM 943 C C . ASP A 1 115 ? -7.500 9.223 -5.873 1.00 90.94 115 ASP A C 1
ATOM 945 O O . ASP A 1 115 ? -8.123 8.768 -6.825 1.00 90.94 115 ASP A O 1
ATOM 949 N N . ASN A 1 116 ? -8.124 9.590 -4.748 1.00 87.31 116 ASN A N 1
ATOM 950 C CA . ASN A 1 116 ? -9.573 9.452 -4.568 1.00 87.31 116 ASN A CA 1
ATOM 951 C C . ASN A 1 116 ? -10.392 10.469 -5.375 1.00 87.31 116 ASN A C 1
ATOM 953 O O . ASN A 1 116 ? -11.560 10.216 -5.635 1.00 87.31 116 ASN A O 1
ATOM 957 N N . TRP A 1 117 ? -9.795 11.592 -5.784 1.00 84.62 117 TRP A N 1
ATOM 958 C CA . TRP A 1 117 ? -10.477 12.612 -6.589 1.00 84.62 117 TRP A CA 1
ATOM 959 C C . TRP A 1 117 ? -10.723 12.171 -8.039 1.00 84.62 117 TRP A C 1
ATOM 961 O O . TRP A 1 117 ? -11.597 12.717 -8.704 1.00 84.62 117 TRP A O 1
ATOM 971 N N . ARG A 1 118 ? -9.948 11.202 -8.546 1.00 80.44 118 ARG A N 1
ATOM 972 C CA . ARG A 1 118 ? -10.099 10.691 -9.911 1.00 80.44 118 ARG A CA 1
ATOM 973 C C . ARG A 1 118 ? -11.003 9.467 -9.945 1.00 80.44 118 ARG A C 1
ATOM 975 O O . ARG A 1 118 ? -10.901 8.593 -9.079 1.00 80.44 118 ARG A O 1
ATOM 982 N N . SER A 1 119 ? -11.829 9.391 -10.990 1.00 80.56 119 SER A N 1
ATOM 983 C CA . SER A 1 119 ? -12.647 8.214 -11.287 1.00 80.56 119 SER A CA 1
ATOM 984 C C . SER A 1 119 ? -11.765 6.975 -11.435 1.00 80.56 119 SER A C 1
ATOM 986 O O . SER A 1 119 ? -10.674 7.023 -12.013 1.00 80.56 119 SER A O 1
ATOM 988 N N . GLN A 1 120 ? -12.221 5.869 -10.862 1.00 78.12 120 GLN A N 1
ATOM 989 C CA . GLN A 1 120 ? -11.503 4.607 -10.840 1.00 78.12 120 GLN A CA 1
ATOM 990 C C . GLN A 1 120 ? -12.464 3.490 -11.199 1.00 78.12 120 GLN A C 1
ATOM 992 O O . GLN A 1 120 ? -13.583 3.454 -10.708 1.00 78.12 120 GLN A O 1
ATOM 997 N N . GLN A 1 121 ? -11.998 2.557 -12.022 1.00 68.38 121 GLN A N 1
ATOM 998 C CA . GLN A 1 121 ? -12.737 1.330 -12.277 1.00 68.38 121 GLN A CA 1
ATOM 999 C C . GLN A 1 121 ? -12.781 0.497 -10.988 1.00 68.38 121 GLN A C 1
ATOM 1001 O O . GLN A 1 121 ? -11.738 0.239 -10.366 1.00 68.38 121 GLN A O 1
ATOM 1006 N N . ASP A 1 122 ? -13.990 0.110 -10.588 1.00 58.09 122 ASP A N 1
ATOM 1007 C CA . ASP A 1 122 ? -14.233 -0.789 -9.468 1.00 58.09 122 ASP A CA 1
ATOM 1008 C C . ASP A 1 122 ? -13.869 -2.215 -9.883 1.00 58.09 122 ASP A C 1
ATOM 1010 O O . ASP A 1 122 ? -14.664 -2.948 -10.458 1.00 58.09 122 ASP A O 1
ATOM 1014 N N . SER A 1 123 ? -12.635 -2.617 -9.596 1.00 51.28 123 SER A N 1
ATOM 1015 C CA . SER A 1 123 ? -12.191 -4.011 -9.698 1.00 51.28 123 SER A CA 1
ATOM 1016 C C . SER A 1 123 ? -12.265 -4.750 -8.354 1.00 51.28 123 SER A C 1
ATOM 1018 O O . SER A 1 123 ? -11.658 -5.808 -8.195 1.00 51.28 123 SER A O 1
ATOM 1020 N N . ALA A 1 124 ? -12.973 -4.203 -7.357 1.00 47.62 124 ALA A N 1
ATOM 1021 C CA . ALA A 1 124 ? -13.123 -4.856 -6.060 1.00 47.62 124 ALA A CA 1
ATOM 1022 C C . ALA A 1 124 ? -13.977 -6.130 -6.194 1.00 47.62 124 ALA A C 1
ATOM 1024 O O . ALA A 1 124 ? -15.059 -6.067 -6.784 1.00 47.62 124 ALA A O 1
ATOM 1025 N N . PRO A 1 125 ? -13.581 -7.269 -5.595 1.00 44.53 125 PRO A N 1
ATOM 1026 C CA . PRO A 1 125 ? -14.515 -8.362 -5.398 1.00 44.53 125 PRO A CA 1
ATOM 1027 C C . PRO A 1 125 ? -15.630 -7.868 -4.470 1.00 44.53 125 PRO A C 1
ATOM 1029 O O . PRO A 1 125 ? -15.381 -7.431 -3.348 1.00 44.53 125 PRO A O 1
ATOM 1032 N N . ASN A 1 126 ? -16.845 -7.898 -5.009 1.00 39.06 126 ASN A N 1
ATOM 1033 C CA . ASN A 1 126 ? -18.138 -7.596 -4.408 1.00 39.06 126 ASN A CA 1
ATOM 1034 C C . ASN A 1 126 ? -18.188 -7.751 -2.868 1.00 39.06 126 ASN A C 1
ATOM 1036 O O . ASN A 1 126 ? -18.523 -8.816 -2.355 1.00 39.06 126 ASN A O 1
ATOM 1040 N N . GLN A 1 127 ? -17.923 -6.672 -2.126 1.00 42.16 127 GLN A N 1
ATOM 1041 C CA . GLN A 1 127 ? -18.386 -6.510 -0.746 1.00 42.16 127 GLN A CA 1
ATOM 1042 C C . GLN A 1 127 ? -19.544 -5.512 -0.763 1.00 42.16 127 GLN A C 1
ATOM 1044 O O . GLN A 1 127 ? -19.383 -4.317 -0.527 1.00 42.16 127 GLN A O 1
ATOM 1049 N N . ARG A 1 128 ? -20.721 -6.031 -1.135 1.00 34.78 128 ARG A N 1
ATOM 1050 C CA . ARG A 1 128 ? -22.017 -5.356 -1.014 1.00 34.78 128 ARG A CA 1
ATOM 1051 C C . ARG A 1 128 ? -22.171 -4.780 0.390 1.00 34.78 128 ARG A C 1
ATOM 1053 O O . ARG A 1 128 ? -22.224 -5.527 1.361 1.00 34.78 128 ARG A O 1
ATOM 1060 N N . GLY A 1 129 ? -22.317 -3.462 0.456 1.00 34.50 129 GLY A N 1
ATOM 1061 C CA . GLY A 1 129 ? -22.702 -2.766 1.675 1.00 34.50 129 GLY A CA 1
ATOM 1062 C C . GLY A 1 129 ? -22.403 -1.274 1.651 1.00 34.50 129 GLY A C 1
ATOM 1063 O O . GLY A 1 129 ? -21.699 -0.800 2.527 1.00 34.50 129 GLY A O 1
ATOM 1064 N N . GLN A 1 130 ? -22.874 -0.546 0.635 1.00 34.06 130 GLN A N 1
ATOM 1065 C CA . GLN A 1 130 ? -23.882 0.516 0.776 1.00 34.06 130 GLN A CA 1
ATOM 1066 C C . GLN A 1 130 ? -23.826 1.416 -0.462 1.00 34.06 130 GLN A C 1
ATOM 1068 O O . GLN A 1 130 ? -22.869 2.143 -0.713 1.00 34.06 130 GLN A O 1
ATOM 1073 N N . ILE A 1 131 ? -24.881 1.297 -1.258 1.00 33.25 131 ILE A N 1
ATOM 1074 C CA . ILE A 1 131 ? -25.217 2.169 -2.372 1.00 33.25 131 ILE A CA 1
ATOM 1075 C C . ILE A 1 131 ? -25.374 3.585 -1.807 1.00 33.25 131 ILE A C 1
ATOM 1077 O O . ILE A 1 131 ? -26.326 3.841 -1.073 1.00 33.25 131 ILE A O 1
ATOM 1081 N N . LEU A 1 132 ? -24.462 4.498 -2.146 1.00 31.94 132 LEU A N 1
ATOM 1082 C CA . LEU A 1 132 ? -24.801 5.916 -2.199 1.00 31.94 132 LEU A CA 1
ATOM 1083 C C . LEU A 1 132 ? -25.124 6.220 -3.659 1.00 31.94 132 LEU A C 1
ATOM 1085 O O . LEU A 1 132 ? -24.248 6.423 -4.498 1.00 31.94 132 LEU A O 1
ATOM 1089 N N . LEU A 1 133 ? -26.417 6.131 -3.948 1.00 28.66 133 LEU A N 1
ATOM 1090 C CA . LEU A 1 133 ? -27.037 6.610 -5.168 1.00 28.66 133 LEU A CA 1
ATOM 1091 C C . LEU A 1 133 ? -26.766 8.127 -5.236 1.00 28.66 133 LEU A C 1
ATOM 1093 O O . LEU A 1 133 ? -27.439 8.900 -4.562 1.00 28.66 133 LEU A O 1
ATOM 1097 N N . CYS A 1 134 ? -25.775 8.563 -6.010 1.00 27.84 134 CYS A N 1
ATOM 1098 C CA . CYS A 1 134 ? -25.799 9.917 -6.559 1.00 27.84 134 CYS A CA 1
ATOM 1099 C C . CYS A 1 134 ? -26.659 9.850 -7.820 1.00 27.84 134 CYS A C 1
ATOM 1101 O O . CYS A 1 134 ? -26.170 9.510 -8.896 1.00 27.84 134 CYS A O 1
ATOM 1103 N N . VAL A 1 135 ? -27.957 10.099 -7.666 1.00 28.92 135 VAL A N 1
ATOM 1104 C CA . VAL A 1 135 ? -28.796 10.526 -8.786 1.00 28.92 135 VAL A CA 1
ATOM 1105 C C . VAL A 1 135 ? -28.766 12.048 -8.784 1.00 28.92 135 VAL A C 1
ATOM 1107 O O . VAL A 1 135 ? -29.182 12.634 -7.791 1.00 28.92 135 VAL A O 1
ATOM 1110 N N . ALA A 1 136 ? -28.272 12.587 -9.904 1.00 34.50 136 ALA A N 1
ATOM 1111 C CA . ALA A 1 136 ? -28.308 13.974 -10.386 1.00 34.50 136 ALA A CA 1
ATOM 1112 C C . ALA A 1 136 ? -27.830 15.076 -9.424 1.00 34.50 136 ALA A C 1
ATOM 1114 O O . ALA A 1 136 ? -28.575 15.454 -8.496 1.00 34.50 136 ALA A O 1
#